Protein AF-A0A7J6UT02-F1 (afdb_monomer)

Organism: Thalictrum thalictroides (NCBI:txid46969)

pLDDT: mean 70.19, std 12.77, range [39.41, 92.25]

InterPro domains:
  IPR050794 Monovalent cation:proton antiporter 2 [PTHR32468] (1-47)
  IPR057291 Cation/H(+) antiporter, central domain [PF23256] (1-47)

Mean predicted aligned error: 11.8 Å

Secondary structure (DSSP, 8-state):
----HHHHHHHTT-S--------EEPTTS-EE-S-GGGHHHHHHHHHHHHHHHHHHHH--S------

Structure (mmCIF, N/CA/C/O backbone):
data_AF-A0A7J6UT02-F1
#
_entry.id   AF-A0A7J6UT02-F1
#
loop_
_atom_site.group_PDB
_atom_site.id
_atom_site.type_symbol
_atom_site.label_atom_id
_atom_site.label_alt_id
_atom_site.label_comp_id
_atom_site.label_asym_id
_atom_site.label_entity_id
_atom_site.label_seq_id
_atom_site.pdbx_PDB_ins_code
_atom_site.Cartn_x
_atom_site.Cartn_y
_atom_site.Cartn_z
_atom_site.occupancy
_atom_site.B_iso_or_equiv
_atom_site.auth_seq_id
_atom_site.auth_comp_id
_atom_site.auth_asym_id
_atom_site.auth_atom_id
_atom_site.pdbx_PDB_model_num
ATOM 1 N N . MET A 1 1 ? 2.304 19.053 7.554 1.00 50.69 1 MET A N 1
ATOM 2 C CA . MET A 1 1 ? 2.986 17.970 6.811 1.00 50.69 1 MET A CA 1
ATOM 3 C C . MET A 1 1 ? 3.984 17.378 7.798 1.00 50.69 1 MET A C 1
ATOM 5 O O . MET A 1 1 ? 4.993 18.005 8.050 1.00 50.69 1 MET A O 1
ATOM 9 N N . HIS A 1 2 ? 3.633 16.395 8.616 1.00 52.41 2 HIS A N 1
ATOM 10 C CA . HIS A 1 2 ? 3.235 15.033 8.275 1.00 52.41 2 HIS A CA 1
ATOM 11 C C . HIS A 1 2 ? 2.289 14.541 9.378 1.00 52.41 2 HIS A C 1
ATOM 13 O O . HIS A 1 2 ? 2.699 14.421 10.523 1.00 52.41 2 HIS A O 1
ATOM 19 N N . GLU A 1 3 ? 1.015 14.316 9.062 1.00 53.84 3 GLU A N 1
ATOM 20 C CA . GLU A 1 3 ? 0.228 13.392 9.882 1.00 53.84 3 GLU A CA 1
ATOM 21 C C . GLU A 1 3 ? 0.764 12.003 9.524 1.00 53.84 3 GLU A C 1
ATOM 23 O O . GLU A 1 3 ? 0.819 11.683 8.329 1.00 53.84 3 GLU A O 1
ATOM 28 N N . ASP A 1 4 ? 1.263 11.240 10.497 1.00 76.81 4 ASP A N 1
ATOM 29 C CA . ASP A 1 4 ? 1.794 9.899 10.248 1.00 76.81 4 ASP A CA 1
ATOM 30 C C . ASP A 1 4 ? 0.738 9.066 9.515 1.00 76.81 4 ASP A C 1
ATOM 32 O O . ASP A 1 4 ? -0.436 9.065 9.891 1.00 76.81 4 ASP A O 1
ATOM 36 N N . ILE A 1 5 ? 1.140 8.373 8.443 1.00 77.38 5 ILE A N 1
ATOM 37 C CA . ILE A 1 5 ? 0.224 7.586 7.596 1.00 77.38 5 ILE A CA 1
ATOM 38 C C . ILE A 1 5 ? -0.594 6.618 8.463 1.00 77.38 5 ILE A C 1
ATOM 40 O O . ILE A 1 5 ? -1.793 6.468 8.245 1.00 77.38 5 ILE A O 1
ATOM 44 N N . CYS A 1 6 ? 0.041 6.027 9.478 1.00 75.44 6 CYS A N 1
ATOM 45 C CA . CYS A 1 6 ? -0.589 5.120 10.433 1.00 75.44 6 CYS A CA 1
ATOM 46 C C . CYS A 1 6 ? -1.645 5.829 11.293 1.00 75.44 6 CYS A C 1
ATOM 48 O O . CYS A 1 6 ? -2.792 5.397 11.305 1.00 75.44 6 CYS A O 1
ATOM 50 N N . THR A 1 7 ? -1.304 6.956 11.926 1.00 82.00 7 THR A N 1
ATOM 51 C CA . THR A 1 7 ? -2.237 7.745 12.753 1.00 82.00 7 THR A CA 1
ATOM 52 C C . THR A 1 7 ? -3.431 8.234 11.939 1.00 82.00 7 THR A C 1
ATOM 54 O O . THR A 1 7 ? -4.576 8.172 12.379 1.00 82.00 7 THR A O 1
ATOM 57 N N . SER A 1 8 ? -3.184 8.687 10.710 1.00 82.81 8 SER A N 1
ATOM 58 C CA . SER A 1 8 ? -4.241 9.145 9.813 1.00 82.81 8 SER A CA 1
ATOM 59 C C . SER A 1 8 ? -5.156 7.995 9.370 1.00 82.81 8 SER A C 1
ATOM 61 O O . SER A 1 8 ? -6.366 8.192 9.261 1.00 82.81 8 SER A O 1
ATOM 63 N N . ALA A 1 9 ? -4.598 6.801 9.131 1.00 82.00 9 ALA A N 1
ATOM 64 C CA . ALA A 1 9 ? -5.350 5.604 8.762 1.00 82.00 9 ALA A CA 1
ATOM 65 C C . ALA A 1 9 ? -6.183 5.053 9.930 1.00 82.00 9 ALA A C 1
ATOM 67 O O . ALA A 1 9 ? -7.343 4.697 9.721 1.00 82.00 9 ALA A O 1
ATOM 68 N N . GLU A 1 10 ? -5.631 5.042 11.146 1.00 81.38 10 GLU A N 1
ATOM 69 C CA . GLU A 1 10 ? -6.327 4.632 12.369 1.00 81.38 10 GLU A CA 1
ATOM 70 C C . GLU A 1 10 ? -7.483 5.587 12.681 1.00 81.38 10 GLU A C 1
ATOM 72 O O . GLU A 1 10 ? -8.630 5.155 12.784 1.00 81.38 10 GLU A O 1
ATOM 77 N N . ASN A 1 11 ? -7.235 6.900 12.689 1.00 83.06 11 ASN A N 1
ATOM 78 C CA . ASN A 1 11 ? -8.278 7.904 12.926 1.00 83.06 11 ASN A CA 1
ATOM 79 C C . ASN A 1 11 ? -9.414 7.842 11.894 1.00 83.06 11 ASN A C 1
ATOM 81 O O . ASN A 1 11 ? -10.559 8.158 12.207 1.00 83.06 11 ASN A O 1
ATOM 85 N N . LYS A 1 12 ? -9.105 7.443 10.654 1.00 85.50 12 LYS A N 1
ATOM 86 C CA . LYS A 1 12 ? -10.082 7.315 9.564 1.00 85.50 12 LYS A CA 1
ATOM 87 C C . LYS A 1 12 ? -10.655 5.902 9.411 1.00 85.50 12 LYS A C 1
ATOM 89 O O . LYS A 1 12 ? -11.442 5.693 8.493 1.00 85.50 12 LYS A O 1
ATOM 94 N N . GLN A 1 13 ? -10.277 4.956 10.276 1.00 85.50 13 GLN A N 1
ATOM 95 C CA . GLN A 1 13 ? -10.740 3.561 10.253 1.00 85.50 13 GLN A CA 1
ATOM 96 C C . GLN A 1 13 ? -10.614 2.928 8.853 1.00 85.50 13 GLN A C 1
ATOM 98 O O . GLN A 1 13 ? -11.534 2.301 8.325 1.00 85.50 13 GLN A O 1
ATOM 103 N N . VAL A 1 14 ? -9.467 3.153 8.208 1.00 83.25 14 VAL A N 1
ATOM 104 C CA . VAL A 1 14 ? -9.225 2.716 6.831 1.00 83.25 14 VAL A CA 1
ATOM 105 C C . VAL A 1 14 ? -9.030 1.201 6.781 1.00 83.25 14 VAL A C 1
ATOM 107 O O . VAL A 1 14 ? -8.107 0.669 7.386 1.00 83.25 14 VAL A O 1
ATOM 110 N N . ALA A 1 15 ? -9.849 0.510 5.984 1.00 81.94 15 ALA A N 1
ATOM 111 C CA . ALA A 1 15 ? -9.710 -0.932 5.767 1.00 81.94 15 ALA A CA 1
ATOM 112 C C . ALA A 1 15 ? -8.566 -1.302 4.799 1.00 81.94 15 ALA A C 1
ATOM 114 O O . ALA A 1 15 ? -8.022 -2.401 4.877 1.00 81.94 15 ALA A O 1
ATOM 115 N N . ILE A 1 16 ? -8.212 -0.409 3.862 1.00 80.88 16 ILE A N 1
ATOM 116 C CA . ILE A 1 16 ? -7.196 -0.653 2.823 1.00 80.88 16 ILE A CA 1
ATOM 117 C C . ILE A 1 16 ? -6.320 0.589 2.634 1.00 80.88 16 ILE A C 1
ATOM 119 O O . ILE A 1 16 ? -6.818 1.653 2.269 1.00 80.88 16 ILE A O 1
ATOM 123 N N . ALA A 1 17 ? -5.004 0.438 2.802 1.00 79.12 17 ALA A N 1
ATOM 124 C CA . ALA A 1 17 ? -4.018 1.471 2.492 1.00 79.12 17 ALA A CA 1
ATOM 125 C C . ALA A 1 17 ? -3.296 1.158 1.172 1.00 79.12 17 ALA A C 1
ATOM 127 O O . ALA A 1 17 ? -2.682 0.101 1.023 1.00 79.12 17 ALA A O 1
ATOM 128 N N . ILE A 1 18 ? -3.339 2.090 0.218 1.00 80.81 18 ILE A N 1
ATOM 129 C CA . ILE A 1 18 ? -2.600 1.986 -1.046 1.00 80.81 18 ILE A CA 1
ATOM 130 C C . ILE A 1 18 ? -1.277 2.729 -0.881 1.00 80.81 18 ILE A C 1
ATOM 132 O O . ILE A 1 18 ? -1.252 3.956 -0.788 1.00 80.81 18 ILE A O 1
ATOM 136 N N . LEU A 1 19 ? -0.176 1.981 -0.839 1.00 78.44 19 LEU A N 1
ATOM 137 C CA . LEU A 1 19 ? 1.163 2.554 -0.747 1.00 78.44 19 LEU A CA 1
ATOM 138 C C . LEU A 1 19 ? 1.748 2.727 -2.152 1.00 78.44 19 LEU A C 1
ATOM 140 O O . LEU A 1 19 ? 1.848 1.739 -2.886 1.00 78.44 19 LEU A O 1
ATOM 144 N N . PRO A 1 20 ? 2.163 3.943 -2.547 1.00 71.19 20 PRO A N 1
ATOM 145 C CA . PRO A 1 20 ? 2.851 4.127 -3.812 1.00 71.19 20 PRO A CA 1
ATOM 146 C C . PRO A 1 20 ? 4.155 3.331 -3.782 1.00 71.19 20 PRO A C 1
ATOM 148 O O . PRO A 1 20 ? 4.948 3.435 -2.846 1.00 71.19 20 PRO A O 1
ATOM 151 N N . TYR A 1 21 ? 4.385 2.516 -4.805 1.00 71.94 21 TYR A N 1
ATOM 152 C CA . TYR A 1 21 ? 5.628 1.778 -4.958 1.00 71.94 21 TYR A CA 1
ATOM 153 C C . TYR A 1 21 ? 6.310 2.237 -6.239 1.00 71.94 21 TYR A C 1
ATOM 155 O O . TYR A 1 21 ? 5.741 2.142 -7.323 1.00 71.94 21 TYR A O 1
ATOM 163 N N . HIS A 1 22 ? 7.518 2.788 -6.107 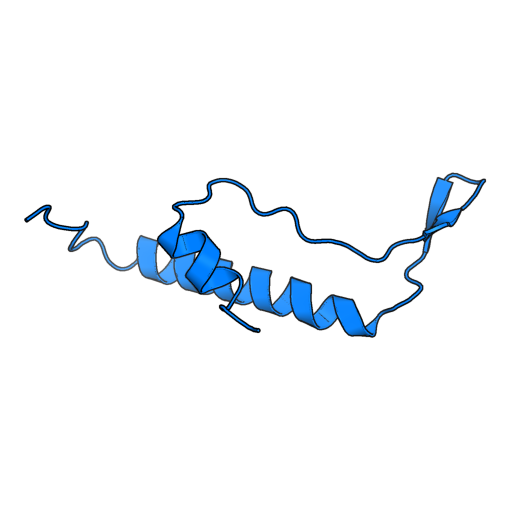1.00 71.62 22 HIS A N 1
ATOM 164 C CA . HIS A 1 22 ? 8.272 3.338 -7.230 1.00 71.62 22 HIS A CA 1
ATOM 165 C C . HIS A 1 22 ? 8.922 2.204 -8.016 1.00 71.62 22 HIS A C 1
ATOM 167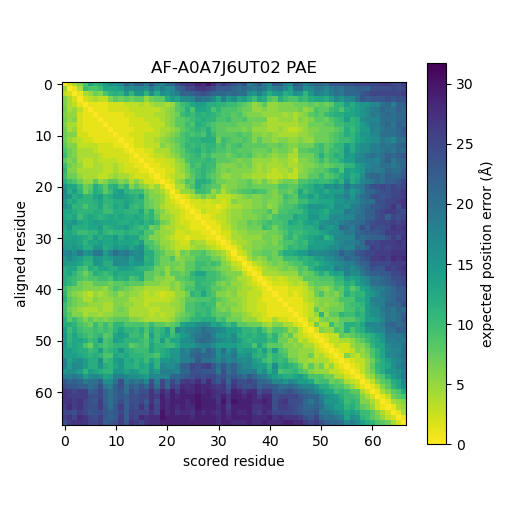 O O . HIS A 1 22 ? 10.111 1.914 -7.853 1.00 71.62 22 HIS A O 1
ATOM 173 N N . LYS A 1 23 ? 8.107 1.537 -8.834 1.00 72.94 23 LYS A N 1
ATOM 174 C CA . LYS A 1 23 ? 8.589 0.657 -9.883 1.00 72.94 23 LYS A CA 1
ATOM 175 C C . LYS A 1 23 ? 8.226 1.216 -11.247 1.00 72.94 23 LYS A C 1
ATOM 177 O O . LYS A 1 23 ? 7.062 1.493 -11.515 1.00 72.94 23 LYS A O 1
ATOM 182 N N . GLU A 1 24 ? 9.229 1.374 -12.092 1.00 79.56 24 GLU A N 1
ATOM 183 C CA . GLU A 1 24 ? 9.035 1.697 -13.495 1.00 79.56 24 GLU A CA 1
ATOM 184 C C . GLU A 1 24 ? 8.747 0.417 -14.262 1.00 79.56 24 GLU A C 1
ATOM 186 O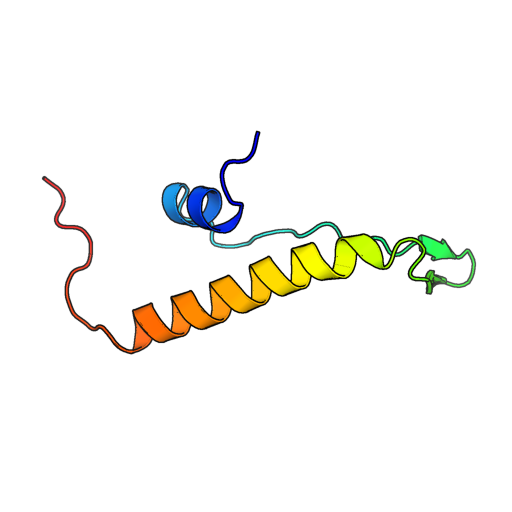 O . GLU A 1 24 ? 9.522 -0.540 -14.223 1.00 79.56 24 GLU A O 1
ATOM 191 N N . GLN A 1 25 ? 7.603 0.401 -14.940 1.00 84.00 25 GLN A N 1
ATOM 192 C CA . GLN A 1 25 ? 7.258 -0.669 -15.855 1.00 84.00 25 GLN A CA 1
ATOM 193 C C . GLN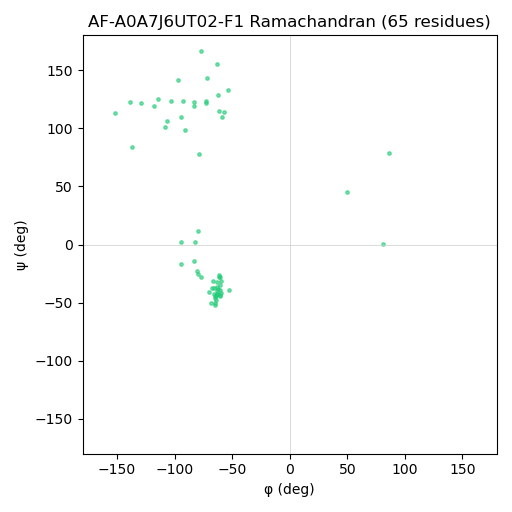 A 1 25 ? 7.907 -0.394 -17.209 1.00 84.00 25 GLN A C 1
ATOM 195 O O . GLN A 1 25 ? 7.630 0.620 -17.849 1.00 84.00 25 GLN A O 1
ATOM 200 N N . ARG A 1 26 ? 8.770 -1.307 -17.647 1.00 84.75 26 ARG A N 1
ATOM 201 C CA . ARG A 1 26 ? 9.373 -1.281 -18.978 1.00 84.75 26 ARG A CA 1
ATOM 202 C C . ARG A 1 26 ? 8.396 -1.762 -20.047 1.00 84.75 26 ARG A C 1
ATOM 204 O O . ARG A 1 26 ? 7.374 -2.385 -19.759 1.00 84.75 26 ARG A O 1
ATOM 211 N N . LEU A 1 27 ? 8.752 -1.507 -21.307 1.00 90.56 27 LEU A N 1
ATOM 212 C CA . LEU A 1 27 ? 7.981 -1.938 -22.479 1.00 90.56 27 LEU A CA 1
ATOM 213 C C . LEU A 1 27 ? 7.834 -3.470 -22.565 1.00 90.56 27 LEU A C 1
ATOM 215 O O . LEU A 1 27 ? 6.849 -3.963 -23.101 1.00 90.56 27 LEU A O 1
ATOM 219 N N . ASP A 1 28 ? 8.794 -4.210 -22.007 1.00 92.25 28 ASP A N 1
ATOM 220 C CA . ASP A 1 28 ? 8.780 -5.674 -21.898 1.00 92.25 28 ASP A CA 1
ATOM 221 C C . ASP A 1 28 ? 7.958 -6.196 -20.699 1.00 92.25 28 ASP A C 1
ATOM 223 O O . ASP A 1 28 ? 7.894 -7.401 -20.466 1.00 92.25 28 ASP A O 1
ATOM 227 N N . GLY A 1 29 ? 7.329 -5.302 -19.927 1.00 85.38 29 GLY A N 1
ATOM 228 C CA . GLY A 1 29 ? 6.549 -5.636 -18.736 1.00 85.38 29 GLY A CA 1
ATOM 229 C C . GLY A 1 29 ? 7.380 -5.862 -17.471 1.00 85.38 29 GLY A C 1
ATOM 230 O O . GLY A 1 29 ? 6.806 -6.131 -16.415 1.00 85.38 29 GLY A O 1
ATOM 231 N N . THR A 1 30 ? 8.709 -5.732 -17.525 1.00 86.81 30 THR A N 1
ATOM 232 C CA . THR A 1 30 ? 9.547 -5.848 -16.326 1.00 86.81 30 THR A CA 1
ATOM 233 C C . THR A 1 30 ? 9.376 -4.632 -15.416 1.00 86.81 30 THR A C 1
ATOM 235 O O . THR A 1 30 ? 9.197 -3.505 -15.875 1.00 86.81 30 THR A O 1
ATOM 238 N N . LEU A 1 31 ? 9.401 -4.868 -14.100 1.00 83.12 31 LEU A N 1
ATOM 239 C CA . LEU A 1 31 ? 9.239 -3.825 -13.087 1.00 83.12 31 LEU A CA 1
ATOM 240 C C . LEU A 1 31 ? 10.577 -3.525 -12.405 1.00 83.12 31 LEU A C 1
ATOM 242 O O . LEU A 1 31 ? 11.032 -4.285 -11.540 1.00 83.12 31 LEU A O 1
ATOM 246 N N . GLU A 1 32 ? 11.163 -2.383 -12.736 1.00 80.06 32 GLU A N 1
ATOM 247 C CA . GLU A 1 32 ? 12.445 -1.927 -12.206 1.00 80.06 32 GLU A CA 1
ATOM 248 C C . GLU A 1 32 ? 12.277 -0.956 -11.050 1.00 80.06 32 GLU A C 1
ATOM 250 O O . GLU A 1 32 ? 11.391 -0.114 -11.053 1.00 80.06 32 GLU A O 1
ATOM 255 N N . THR A 1 33 ? 13.142 -1.057 -10.043 1.00 76.75 33 THR A N 1
ATOM 256 C CA . THR A 1 33 ? 13.106 -0.128 -8.906 1.00 76.75 33 THR A CA 1
ATOM 257 C C . THR A 1 33 ? 14.026 1.050 -9.200 1.00 76.75 33 THR A C 1
ATOM 259 O O . THR A 1 33 ? 15.229 0.939 -8.991 1.00 76.75 33 THR A O 1
ATOM 262 N N . THR A 1 34 ? 13.487 2.180 -9.661 1.00 68.56 34 THR A N 1
ATOM 263 C CA . THR A 1 34 ? 14.297 3.370 -9.989 1.00 68.56 34 THR A CA 1
ATOM 264 C C . 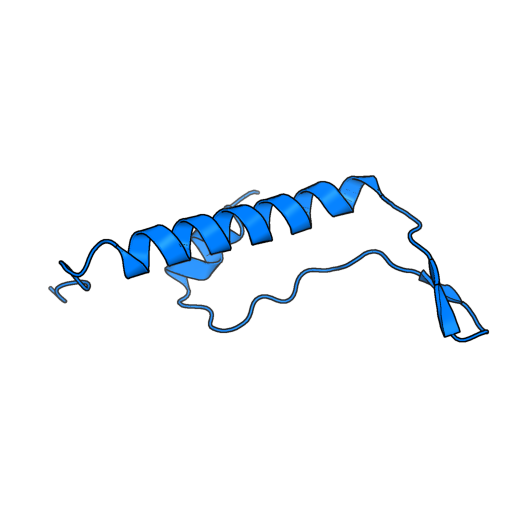THR A 1 34 ? 14.686 4.208 -8.771 1.00 68.56 34 THR A C 1
ATOM 266 O O . THR A 1 34 ? 15.661 4.950 -8.825 1.00 68.56 34 THR A O 1
ATOM 269 N N . ARG A 1 35 ? 13.939 4.123 -7.657 1.00 65.81 35 ARG A N 1
ATOM 270 C CA . ARG A 1 35 ? 14.166 4.950 -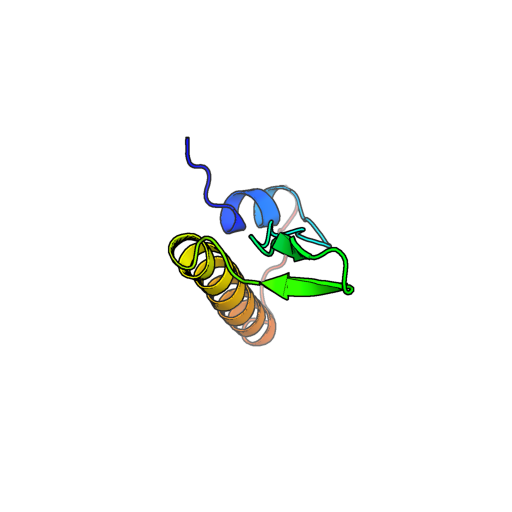6.453 1.00 65.81 35 ARG A CA 1
ATOM 271 C C . ARG A 1 35 ? 14.041 4.119 -5.177 1.00 65.81 35 ARG A C 1
ATOM 273 O O . ARG A 1 35 ? 12.983 4.071 -4.548 1.00 65.81 35 ARG A O 1
ATOM 280 N N . ALA A 1 36 ? 15.132 3.451 -4.801 1.00 67.38 36 ALA A N 1
ATOM 281 C CA . ALA A 1 36 ? 15.189 2.582 -3.623 1.00 67.38 36 ALA A CA 1
ATOM 282 C C . ALA A 1 36 ? 14.910 3.325 -2.301 1.00 67.38 36 ALA A C 1
ATOM 284 O O . ALA A 1 36 ? 14.375 2.726 -1.370 1.00 67.38 36 ALA A O 1
ATOM 285 N N . ASP A 1 37 ? 15.184 4.629 -2.243 1.00 66.50 37 ASP A N 1
ATOM 286 C CA . ASP A 1 37 ? 15.076 5.453 -1.029 1.00 66.50 37 ASP A CA 1
ATOM 287 C C . ASP A 1 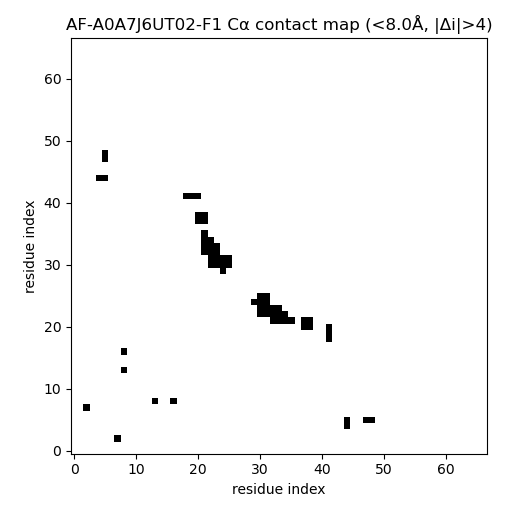37 ? 13.649 5.509 -0.455 1.00 66.50 37 ASP A C 1
ATOM 289 O O . ASP A 1 37 ? 13.450 5.609 0.754 1.00 66.50 37 ASP A O 1
ATOM 293 N N . PHE A 1 38 ? 12.631 5.357 -1.307 1.00 65.56 38 PHE A N 1
ATOM 294 C CA . PHE A 1 38 ? 11.223 5.345 -0.890 1.00 65.56 38 PHE A CA 1
ATOM 295 C C . PHE A 1 38 ? 10.755 3.979 -0.382 1.00 65.56 38 PHE A C 1
ATOM 297 O O . PHE A 1 38 ? 9.721 3.882 0.281 1.00 65.56 38 PHE A O 1
ATOM 304 N N . ARG A 1 39 ? 11.524 2.909 -0.629 1.00 67.88 39 ARG A N 1
ATOM 305 C CA . ARG A 1 39 ? 11.218 1.565 -0.119 1.00 67.88 39 ARG A CA 1
ATOM 306 C C . ARG A 1 39 ? 11.184 1.546 1.409 1.00 67.88 39 ARG A C 1
ATOM 308 O O . ARG A 1 39 ? 10.353 0.846 1.985 1.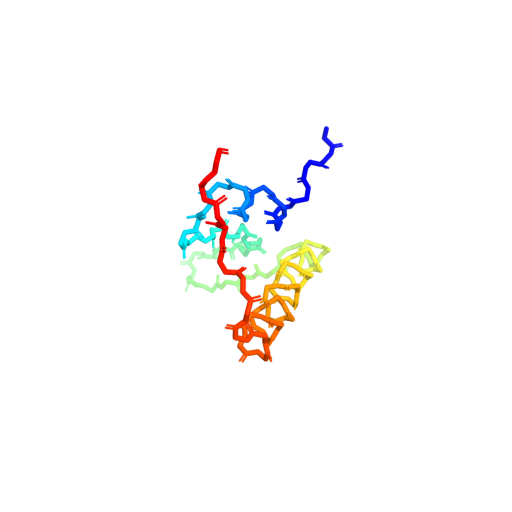00 67.88 39 ARG A O 1
ATOM 315 N N . GLY A 1 40 ? 12.040 2.349 2.047 1.00 70.94 40 GLY A N 1
ATOM 316 C CA . GLY A 1 40 ? 12.107 2.468 3.502 1.00 70.94 40 GLY A CA 1
ATOM 317 C C . GLY A 1 40 ? 10.825 3.029 4.121 1.00 70.94 40 GLY A C 1
ATOM 318 O O . GLY A 1 40 ? 10.448 2.612 5.213 1.00 70.94 40 GLY A O 1
ATOM 319 N N . VAL A 1 41 ? 10.110 3.912 3.416 1.00 75.69 41 VAL A N 1
ATOM 320 C CA . VAL A 1 41 ? 8.839 4.477 3.900 1.00 75.69 41 VAL A CA 1
ATOM 321 C C . VAL A 1 41 ? 7.756 3.400 3.929 1.00 75.69 41 VAL A C 1
ATOM 323 O O . VAL A 1 41 ? 7.153 3.173 4.976 1.00 75.69 41 VAL A O 1
ATOM 326 N N . ASN A 1 42 ? 7.574 2.657 2.832 1.00 77.06 42 ASN A N 1
ATOM 327 C CA . ASN A 1 42 ? 6.582 1.576 2.780 1.00 77.06 42 ASN A CA 1
ATOM 328 C C . ASN A 1 42 ? 6.891 0.466 3.794 1.00 77.06 42 ASN A C 1
ATOM 330 O O . ASN A 1 42 ? 5.980 -0.058 4.427 1.00 77.06 42 ASN A O 1
ATOM 334 N N . GLN A 1 43 ? 8.171 0.135 3.995 1.00 76.88 43 GLN A N 1
ATOM 335 C CA . GLN A 1 43 ? 8.587 -0.839 5.009 1.00 76.88 43 GLN A CA 1
ATOM 336 C C . GLN A 1 43 ? 8.250 -0.387 6.434 1.00 76.88 43 GLN A C 1
ATOM 338 O O . GLN A 1 43 ? 7.798 -1.206 7.230 1.00 76.88 43 GLN A O 1
ATOM 343 N N . ARG A 1 44 ? 8.426 0.900 6.758 1.00 77.19 44 ARG A N 1
ATOM 344 C CA . ARG A 1 44 ? 8.046 1.444 8.070 1.00 77.19 44 ARG A CA 1
ATOM 345 C C . ARG A 1 44 ? 6.539 1.378 8.294 1.00 77.19 44 ARG A C 1
ATOM 347 O O . ARG A 1 44 ? 6.126 0.916 9.351 1.00 77.19 44 ARG A O 1
ATOM 354 N N . VAL A 1 45 ? 5.735 1.752 7.294 1.00 75.81 45 VAL A N 1
ATOM 355 C CA . VAL A 1 45 ? 4.266 1.667 7.382 1.00 75.81 45 VAL A CA 1
ATOM 356 C C . VAL A 1 45 ? 3.805 0.220 7.591 1.00 75.81 45 VAL A C 1
ATOM 358 O O . VAL A 1 45 ? 2.981 -0.043 8.462 1.00 75.81 45 VAL A O 1
ATOM 361 N N . LEU A 1 46 ? 4.373 -0.737 6.850 1.00 78.75 46 LEU A N 1
ATOM 362 C CA . LEU A 1 46 ? 4.042 -2.159 6.997 1.00 78.75 46 LEU A CA 1
ATOM 363 C C . LEU A 1 46 ? 4.468 -2.726 8.361 1.00 78.75 46 LEU A C 1
ATOM 365 O O . LEU A 1 46 ? 3.695 -3.450 8.981 1.00 78.75 46 LEU A O 1
ATOM 369 N N . SER A 1 47 ? 5.668 -2.382 8.839 1.00 76.06 47 SER A N 1
ATOM 370 C CA . SER A 1 47 ? 6.177 -2.826 10.145 1.00 76.06 47 SER A CA 1
ATOM 371 C C . SER A 1 47 ? 5.333 -2.283 11.302 1.00 76.06 47 SER A C 1
ATOM 373 O O . SER A 1 47 ? 4.954 -3.030 12.200 1.00 76.06 47 SER A O 1
ATOM 375 N N . MET A 1 48 ? 4.967 -0.996 11.245 1.00 68.62 48 MET A N 1
ATOM 376 C CA . MET A 1 48 ? 4.093 -0.378 12.244 1.00 68.62 48 MET A CA 1
ATOM 377 C C . MET A 1 48 ? 2.703 -1.012 12.253 1.00 68.62 48 MET A C 1
ATOM 379 O O . MET A 1 48 ? 2.187 -1.288 13.328 1.00 68.62 48 MET A O 1
ATOM 383 N N . ASN A 1 49 ? 2.111 -1.295 11.087 1.00 65.44 49 ASN A N 1
ATOM 384 C CA . ASN A 1 49 ? 0.794 -1.931 11.034 1.00 65.44 49 ASN A CA 1
ATOM 385 C C . ASN A 1 49 ? 0.812 -3.365 11.592 1.00 65.44 49 ASN A C 1
ATOM 387 O O . ASN A 1 49 ? -0.121 -3.764 12.278 1.00 65.44 49 ASN A O 1
ATOM 391 N N . LEU A 1 50 ? 1.876 -4.136 11.345 1.00 62.47 50 LEU A N 1
ATOM 392 C CA . LEU A 1 50 ? 2.024 -5.474 11.931 1.00 62.47 50 LEU A CA 1
ATOM 393 C C . LEU A 1 50 ? 2.149 -5.414 13.459 1.00 62.47 50 LEU A C 1
ATOM 395 O O . LEU A 1 50 ? 1.434 -6.134 14.148 1.00 62.47 50 LEU A O 1
ATOM 399 N N . ALA A 1 51 ? 2.980 -4.512 13.987 1.00 60.38 51 ALA A N 1
ATOM 400 C CA . ALA A 1 51 ? 3.100 -4.308 15.432 1.00 60.38 51 ALA A CA 1
ATOM 401 C C . ALA A 1 51 ? 1.788 -3.801 16.067 1.00 60.38 51 ALA A C 1
ATOM 403 O O . ALA A 1 51 ? 1.432 -4.212 17.171 1.00 60.38 51 ALA A O 1
ATOM 404 N N . GLN A 1 52 ? 1.038 -2.945 15.360 1.00 61.53 52 GLN A N 1
ATOM 405 C CA . GLN A 1 52 ? -0.283 -2.488 15.794 1.00 61.53 52 GLN A CA 1
ATOM 406 C C . GLN A 1 52 ? -1.260 -3.673 15.844 1.00 61.53 52 GLN A C 1
ATOM 408 O O . GLN A 1 52 ? -1.900 -3.882 16.867 1.00 61.53 52 GLN A O 1
ATOM 413 N N . LEU A 1 53 ? -1.327 -4.510 14.803 1.00 58.72 53 LEU A N 1
ATOM 414 C CA . LEU A 1 53 ? -2.185 -5.702 14.791 1.00 58.72 53 LEU A CA 1
ATOM 415 C C . LEU A 1 53 ? -1.836 -6.695 15.910 1.00 58.72 53 LEU A C 1
ATOM 417 O O . LEU A 1 53 ? -2.746 -7.239 16.529 1.00 58.72 53 LEU A O 1
ATOM 421 N N . GLU A 1 54 ? -0.555 -6.903 16.222 1.00 58.75 54 GLU A N 1
ATOM 422 C CA . GLU A 1 54 ? -0.147 -7.731 17.366 1.00 58.75 54 GLU A CA 1
ATOM 423 C C . GLU A 1 54 ? -0.631 -7.141 18.700 1.00 58.75 54 GLU A C 1
ATOM 425 O O . GLU A 1 54 ? -1.181 -7.867 19.525 1.00 58.75 54 GLU A O 1
ATOM 430 N N . SER A 1 55 ? -0.526 -5.823 18.893 1.00 59.31 55 SER A N 1
ATOM 431 C CA . SER A 1 55 ? -1.068 -5.134 20.076 1.00 59.31 55 SER A CA 1
ATOM 432 C C . SER A 1 55 ? -2.593 -5.298 20.203 1.00 59.31 55 SER A C 1
ATOM 434 O O . SER A 1 55 ? -3.103 -5.627 21.277 1.00 59.31 55 SER A O 1
ATOM 436 N N . TRP A 1 56 ? -3.323 -5.156 19.091 1.00 53.88 56 TRP A N 1
ATOM 437 C CA . TRP A 1 56 ? -4.777 -5.348 19.032 1.00 53.88 56 TRP A CA 1
ATOM 438 C C . TRP A 1 56 ? -5.207 -6.805 19.269 1.00 53.88 56 TRP A C 1
ATOM 440 O O . TRP A 1 56 ? -6.277 -7.042 19.824 1.00 53.88 56 TRP A O 1
ATOM 450 N N . LEU A 1 57 ? -4.390 -7.790 18.884 1.00 54.56 57 LEU A N 1
ATOM 451 C CA . LEU A 1 57 ? -4.665 -9.211 19.127 1.00 54.56 57 LEU A CA 1
ATOM 452 C C . LEU A 1 57 ? -4.325 -9.654 20.560 1.00 54.56 57 LEU A C 1
ATOM 454 O O . LEU A 1 57 ? -4.904 -10.623 21.048 1.00 54.56 57 LEU A O 1
ATOM 458 N N . ILE A 1 58 ? -3.401 -8.963 21.237 1.00 54.88 58 ILE A N 1
ATOM 459 C CA . ILE A 1 58 ? -2.924 -9.322 22.583 1.00 54.88 58 ILE A CA 1
ATOM 460 C C . ILE A 1 58 ? -3.685 -8.569 23.695 1.00 54.88 58 ILE A C 1
ATOM 462 O O . ILE A 1 58 ? -3.682 -9.022 24.839 1.00 54.88 58 ILE A O 1
ATOM 466 N N . SER A 1 59 ? -4.401 -7.479 23.388 1.00 49.72 59 SER A N 1
ATOM 467 C CA . SER A 1 59 ? -5.275 -6.779 24.344 1.00 49.72 59 SER A CA 1
ATOM 468 C C . SER A 1 59 ? -6.766 -7.001 24.030 1.00 49.72 59 SER A C 1
ATOM 470 O O . SER A 1 59 ? -7.310 -6.316 23.166 1.00 49.72 59 SER A O 1
ATOM 472 N N . PRO A 1 60 ? -7.493 -7.892 24.739 1.00 50.50 60 PRO A N 1
ATOM 473 C CA . PRO A 1 60 ? -8.930 -8.080 24.530 1.00 50.50 60 PRO A CA 1
ATOM 474 C C . PRO A 1 60 ? -9.802 -7.011 25.213 1.00 50.50 60 PRO A C 1
ATOM 476 O O . PRO A 1 60 ? -11.008 -7.210 25.354 1.00 50.50 60 PRO A O 1
ATOM 479 N N . VAL A 1 61 ? -9.240 -5.904 25.710 1.00 60.97 61 VAL A N 1
ATOM 480 C CA . VAL A 1 61 ? -9.961 -5.018 26.633 1.00 60.97 61 VAL A CA 1
ATOM 481 C C . VAL A 1 61 ? -9.900 -3.558 26.180 1.00 60.97 61 VAL A C 1
ATOM 483 O O . VAL A 1 61 ? -8.836 -2.956 26.090 1.00 60.97 61 VAL A O 1
ATOM 486 N N . VAL A 1 62 ? -11.109 -3.019 25.976 1.00 52.56 62 VAL A N 1
ATOM 487 C CA . VAL A 1 62 ? -11.517 -1.644 25.630 1.00 52.56 62 VAL A CA 1
ATOM 488 C C . VAL A 1 62 ? -11.529 -1.307 24.133 1.00 52.56 62 VAL A C 1
ATOM 490 O O . VAL A 1 62 ? -10.687 -0.581 23.617 1.00 52.56 62 VAL A O 1
ATOM 493 N N . GLY A 1 63 ? -12.588 -1.751 23.448 1.00 54.25 63 GLY A N 1
ATOM 494 C CA . GLY A 1 63 ? -13.126 -0.975 22.326 1.00 54.25 63 GLY A CA 1
ATOM 495 C C . GLY A 1 63 ? -13.650 0.383 22.825 1.00 54.25 63 GLY A C 1
ATOM 496 O O . GLY A 1 63 ? -13.986 0.499 24.008 1.00 54.25 63 GLY A O 1
ATOM 497 N N . PRO A 1 64 ? -13.713 1.419 21.970 1.00 44.53 64 PRO A N 1
ATOM 498 C CA . PRO A 1 64 ? -14.086 2.760 22.398 1.00 44.53 64 PRO A CA 1
ATOM 499 C C . PRO A 1 64 ? -15.507 2.749 22.968 1.00 44.53 64 PRO A C 1
ATOM 501 O O . PRO A 1 64 ? -16.480 2.500 22.257 1.00 44.53 64 PRO A O 1
ATOM 504 N N . THR A 1 65 ? -15.633 3.027 24.265 1.00 51.56 65 THR A N 1
ATOM 505 C CA . THR A 1 65 ? -16.897 3.474 24.846 1.00 51.56 65 THR A CA 1
ATOM 506 C C . THR A 1 65 ? -17.290 4.759 24.132 1.00 51.56 65 THR A C 1
ATOM 508 O O . THR A 1 65 ? -16.630 5.782 24.310 1.00 51.56 65 THR A O 1
ATOM 511 N N . GLN A 1 66 ? -18.341 4.697 23.310 1.00 46.25 66 GLN A N 1
ATOM 512 C CA . GLN A 1 66 ? -19.068 5.893 22.900 1.00 46.25 66 GLN A CA 1
ATOM 513 C C . GLN A 1 66 ? -19.560 6.591 24.170 1.00 46.25 66 GLN A C 1
ATOM 515 O O . GLN A 1 66 ? -20.377 6.034 24.906 1.00 46.25 66 GLN A O 1
ATOM 520 N N . ASN A 1 67 ? -19.035 7.784 24.421 1.00 39.41 67 ASN A N 1
ATOM 521 C CA . ASN A 1 67 ? -19.702 8.834 25.175 1.00 39.41 67 ASN A CA 1
ATOM 522 C C . ASN A 1 67 ? -19.480 10.146 24.426 1.00 39.41 67 ASN A C 1
ATOM 524 O O . ASN A 1 67 ? -18.314 10.379 24.031 1.00 39.41 67 ASN A O 1
#

Solvent-accessible surface area (backbone atoms only — not comparable to full-atom values): 4496 Å² total; per-residue (Å²): 141,78,78,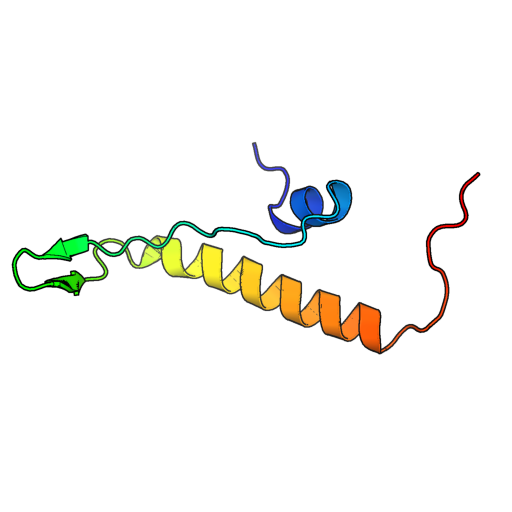52,69,65,60,54,35,59,80,62,68,58,91,75,85,87,74,92,71,65,53,50,71,45,96,87,68,51,73,41,72,82,50,67,81,58,51,57,56,57,50,49,55,52,52,50,51,53,55,48,51,50,51,61,72,73,49,96,75,80,77,86,78,88,126

Radius of gyration: 16.56 Å; Cα contacts (8 Å, |Δi|>4): 32; chains: 1; bounding box: 35×27×49 Å

Sequence (67 aa):
MHEDICTSAENKQVAIAILPYHKEQRLDGTLETTRADFRGVNQRVLSMNLAQLESWLISPVVGPTQN

Foldseek 3Di:
DDPQPQNVCVVVVPPDDDDDAQWDQDPVRDTHRPDCPCVVVVVVVVVVVVVVVVVVVVDPDDDDDDD